Protein AF-A0AA47MQ82-F1 (afdb_monomer_lite)

Foldseek 3Di:
DDDDDPPDDDDPVVVVVVVVVVVVVVCVVCVDPPDDDPPPPQDPVNVVVCVVLVQFPPLDDPDQPPPDDPVNLVVLLVVQVVCVVVVPPDPVNLVSLLNNLNVLSVCVVVVHDPVVSCSNVCCPPPSSVQSNVCNGRVDRPVVVVD

Secondary structure (DSSP, 8-state):
-PPPPTTSPPPHHHHHHHHHHHHHHHHHHS-------------HHHHHHHHHTTT-TTSS--S--TT--HHHHHHHHHHHHHHHHTT---HHHHHHHHHTHHHHHHHHHTT--HHHHTTSTTTTSHHHHHHHHHHHHS--TTGGG-

Sequence (146 aa):
MQSLERGKRPGPKLRRQMVQIVVTEMMEKCPHADDSDHTDEIPLEERAATQDTYGCIKWNVKFLPREETQESQQQKKEKLKEMFQHSDANPEVKCLMKSTFYTQRQHVNQGKSIKSLQEWPFLFGELGMSVHFKELTGIDLKETFT

Structure (mmCIF, N/CA/C/O backbone):
data_AF-A0AA47MQ82-F1
#
_entry.id   AF-A0AA47MQ82-F1
#
loop_
_atom_site.group_PDB
_atom_site.id
_atom_site.type_symbol
_atom_site.label_atom_id
_atom_site.label_alt_id
_atom_site.label_comp_id
_atom_site.label_asym_id
_atom_site.label_entity_id
_atom_site.label_seq_id
_atom_site.pdbx_PDB_ins_code
_atom_site.Cartn_x
_atom_site.Cartn_y
_atom_site.Cartn_z
_atom_site.occupancy
_atom_site.B_iso_or_equiv
_atom_site.auth_seq_id
_atom_site.auth_comp_id
_atom_site.auth_asym_id
_atom_site.auth_atom_id
_atom_site.pdbx_PDB_model_num
ATOM 1 N N . MET A 1 1 ? 36.609 -28.673 -29.337 1.00 53.12 1 MET A N 1
ATOM 2 C CA . MET A 1 1 ? 35.440 -28.442 -28.461 1.00 53.12 1 MET A CA 1
ATOM 3 C C . MET A 1 1 ? 35.940 -28.252 -27.036 1.00 53.12 1 MET A C 1
ATOM 5 O O . MET A 1 1 ? 36.786 -29.033 -26.624 1.00 53.12 1 MET A O 1
ATOM 9 N N . GLN A 1 2 ? 35.511 -27.213 -26.313 1.00 61.09 2 GLN A N 1
ATOM 10 C CA . GLN A 1 2 ? 35.846 -27.082 -24.887 1.00 61.09 2 GLN A CA 1
ATOM 11 C C . GLN A 1 2 ? 34.955 -28.033 -24.083 1.00 61.09 2 GLN A C 1
ATOM 13 O O . GLN A 1 2 ? 33.733 -27.918 -24.131 1.00 61.09 2 GLN A O 1
ATOM 18 N N . SER A 1 3 ? 35.560 -28.990 -23.383 1.00 69.31 3 SER A N 1
ATOM 19 C CA . SER A 1 3 ? 34.839 -29.959 -22.556 1.00 69.31 3 SER A CA 1
ATOM 20 C C . SER A 1 3 ? 34.260 -29.275 -21.315 1.00 69.31 3 SER A C 1
ATOM 22 O O . SER A 1 3 ? 34.983 -28.603 -20.579 1.00 69.31 3 SER A O 1
ATOM 24 N N . LEU A 1 4 ? 32.958 -29.438 -21.076 1.00 75.69 4 LEU A N 1
ATOM 25 C CA . LEU A 1 4 ? 32.306 -28.980 -19.849 1.00 75.69 4 LEU A CA 1
ATOM 26 C C . LEU A 1 4 ? 32.483 -30.046 -18.764 1.00 75.69 4 LEU A C 1
ATOM 28 O O . LEU A 1 4 ? 32.077 -31.192 -18.945 1.00 75.69 4 LEU A O 1
ATOM 32 N N . GLU A 1 5 ? 33.074 -29.677 -17.629 1.00 79.69 5 GLU A N 1
ATOM 33 C CA . GLU A 1 5 ? 33.165 -30.582 -16.483 1.00 79.69 5 GLU A CA 1
ATOM 34 C C . GLU A 1 5 ? 31.826 -30.642 -15.737 1.00 79.69 5 GLU A C 1
ATOM 36 O O . GLU A 1 5 ? 31.290 -29.623 -15.289 1.00 79.69 5 GLU A O 1
ATOM 41 N N . ARG A 1 6 ? 31.283 -31.854 -15.571 1.00 78.12 6 ARG A N 1
ATOM 42 C CA . ARG A 1 6 ? 30.035 -32.083 -14.833 1.00 78.12 6 ARG A CA 1
ATOM 43 C C . ARG A 1 6 ? 30.191 -31.599 -13.388 1.00 78.12 6 ARG A C 1
ATOM 45 O O . ARG A 1 6 ? 31.103 -32.011 -12.681 1.00 78.12 6 ARG A O 1
ATOM 52 N N . GLY A 1 7 ? 29.282 -30.731 -12.951 1.00 80.69 7 GLY A N 1
ATOM 53 C CA . GLY A 1 7 ? 29.258 -30.205 -11.583 1.00 80.69 7 GLY A CA 1
ATOM 54 C C . GLY A 1 7 ? 30.152 -28.987 -11.328 1.00 80.69 7 GLY A C 1
ATOM 55 O O . GLY A 1 7 ? 30.079 -28.423 -10.239 1.00 80.69 7 GLY A O 1
ATOM 56 N N . LYS A 1 8 ? 30.943 -28.518 -1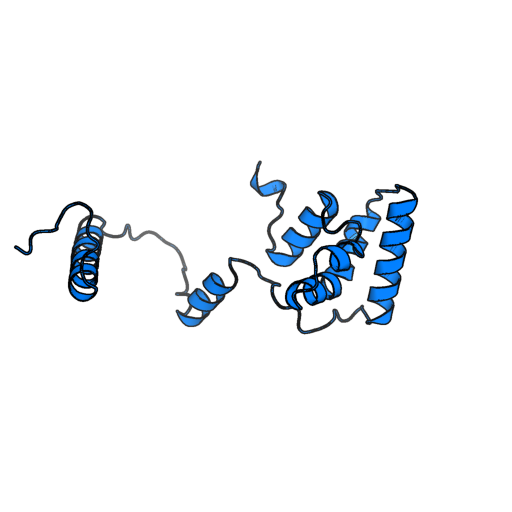2.306 1.00 84.50 8 LYS A N 1
ATOM 57 C CA . LYS A 1 8 ? 31.668 -27.243 -12.189 1.00 84.50 8 LYS A CA 1
ATOM 58 C C . LYS A 1 8 ? 31.029 -26.159 -13.042 1.00 84.50 8 LYS A C 1
ATOM 60 O O . LYS A 1 8 ? 30.675 -26.365 -14.199 1.00 84.50 8 LYS A O 1
ATOM 65 N N . ARG A 1 9 ? 30.911 -24.960 -12.468 1.00 85.56 9 ARG A N 1
ATOM 66 C CA . ARG A 1 9 ? 30.387 -23.786 -13.171 1.00 85.56 9 ARG A CA 1
ATOM 67 C C . ARG A 1 9 ? 31.418 -23.290 -14.197 1.00 85.56 9 ARG A C 1
ATOM 69 O O . ARG A 1 9 ? 32.524 -22.935 -13.790 1.00 85.56 9 ARG A O 1
ATOM 76 N N . PRO A 1 10 ? 31.068 -23.168 -15.491 1.00 88.31 10 PRO A N 1
ATOM 77 C CA . PRO A 1 10 ? 31.990 -22.651 -16.496 1.00 88.31 10 PRO A CA 1
ATOM 78 C C . PRO A 1 10 ? 32.415 -21.202 -16.223 1.00 88.31 10 PRO A C 1
ATOM 80 O O . PRO A 1 10 ? 31.675 -20.403 -15.624 1.00 88.31 10 PRO A O 1
ATOM 83 N N . GLY A 1 11 ? 33.610 -20.850 -16.702 1.00 89.25 11 GLY A N 1
ATOM 84 C CA . GLY A 1 11 ? 34.164 -19.503 -16.583 1.00 89.25 11 GLY A CA 1
ATOM 85 C C . GLY A 1 11 ? 33.328 -18.445 -17.327 1.00 89.25 11 GLY A C 1
ATOM 86 O O . GLY A 1 11 ? 32.632 -18.775 -18.289 1.00 89.25 11 GLY A O 1
ATOM 87 N N . PRO A 1 12 ? 33.390 -17.155 -16.935 1.00 88.38 12 PRO A N 1
ATOM 88 C CA . PRO A 1 12 ? 32.507 -16.110 -17.467 1.00 88.38 12 PRO A CA 1
ATOM 89 C C . PRO A 1 12 ? 32.505 -15.966 -18.995 1.00 88.38 12 PRO A C 1
ATOM 91 O O . PRO A 1 12 ? 31.450 -15.734 -19.578 1.00 88.38 12 PRO A O 1
ATOM 94 N N . LYS A 1 13 ? 33.667 -16.117 -19.648 1.00 89.44 13 LYS A N 1
ATOM 95 C CA . LYS A 1 13 ? 33.785 -16.039 -21.114 1.00 89.44 13 LYS A CA 1
ATOM 96 C C . LYS A 1 13 ? 33.052 -17.191 -21.807 1.00 89.44 13 LYS A C 1
ATOM 98 O O . LYS A 1 13 ? 32.258 -16.938 -22.705 1.00 89.44 13 LYS A O 1
ATOM 103 N N . LEU A 1 14 ? 33.262 -18.421 -21.337 1.00 88.00 14 LEU A N 1
ATOM 104 C CA . LEU A 1 14 ? 32.624 -19.613 -21.895 1.00 88.00 14 LEU A CA 1
ATOM 105 C C . LEU A 1 14 ? 31.107 -19.583 -21.686 1.00 88.00 14 LEU A C 1
ATOM 107 O O . LEU A 1 14 ? 30.358 -19.888 -22.603 1.00 88.00 14 LEU A O 1
ATOM 111 N N . ARG A 1 15 ? 30.637 -19.110 -20.524 1.00 89.62 15 ARG A N 1
ATOM 112 C CA . ARG A 1 15 ? 29.195 -18.922 -20.290 1.00 89.62 15 ARG A CA 1
ATOM 113 C C . ARG A 1 15 ? 28.560 -17.966 -21.295 1.00 89.62 15 ARG A C 1
ATOM 115 O O . ARG A 1 15 ? 27.497 -18.272 -21.814 1.00 89.62 15 ARG A O 1
ATOM 122 N N . ARG A 1 16 ? 29.202 -16.826 -21.575 1.00 92.31 16 ARG A N 1
ATOM 123 C CA . ARG A 1 16 ? 28.691 -15.865 -22.565 1.00 92.31 16 ARG A CA 1
ATOM 124 C C . ARG A 1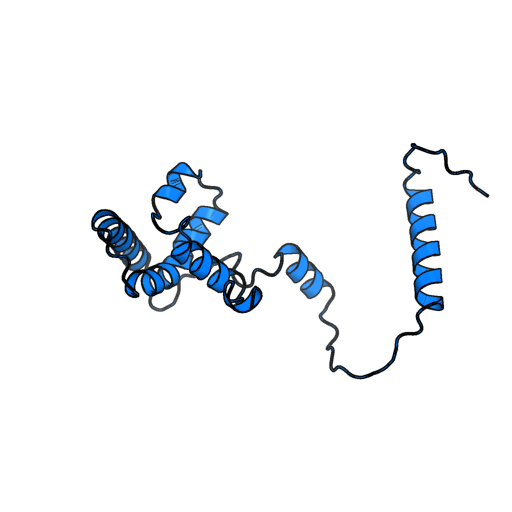 16 ? 28.588 -16.489 -23.955 1.00 92.31 16 ARG A C 1
ATOM 126 O O . ARG A 1 16 ? 27.564 -16.324 -24.602 1.00 92.31 16 ARG A O 1
ATOM 133 N N . GLN A 1 17 ? 29.600 -17.252 -24.363 1.00 89.88 17 GLN A N 1
ATOM 134 C CA . GLN A 1 17 ? 29.579 -17.964 -25.643 1.00 89.88 17 GLN A CA 1
ATOM 135 C C . GLN A 1 17 ? 28.471 -19.021 -25.698 1.00 89.88 17 GLN A C 1
ATOM 137 O O . GLN A 1 17 ? 27.740 -19.077 -26.678 1.00 89.88 17 GLN A O 1
ATOM 142 N N . MET A 1 18 ? 28.293 -19.812 -24.635 1.00 91.12 18 MET A N 1
ATOM 143 C CA . MET A 1 18 ? 27.211 -20.802 -24.563 1.00 91.12 18 MET A CA 1
ATOM 144 C C . MET A 1 18 ? 25.831 -20.150 -24.698 1.00 91.12 18 MET A C 1
ATOM 146 O O . MET A 1 18 ? 25.000 -20.646 -25.448 1.00 91.12 18 MET A O 1
ATOM 150 N N . VAL A 1 19 ? 25.598 -19.023 -24.016 1.00 90.94 19 VAL A N 1
ATOM 151 C CA . VAL A 1 19 ? 24.333 -18.278 -24.124 1.00 90.94 19 VAL A CA 1
ATOM 152 C C . VAL A 1 19 ? 24.119 -17.759 -25.543 1.00 90.94 19 VAL A C 1
ATOM 154 O O . VAL A 1 19 ? 23.033 -17.932 -26.080 1.00 90.94 19 VAL A O 1
ATOM 157 N N . GLN A 1 20 ? 25.141 -17.170 -26.170 1.00 89.56 20 GLN A N 1
ATOM 158 C CA . GLN A 1 20 ? 25.038 -16.679 -27.549 1.00 89.56 20 GLN A CA 1
ATOM 159 C C . GLN A 1 20 ? 24.655 -17.790 -28.530 1.00 89.56 20 GLN A C 1
ATOM 161 O O . GLN A 1 20 ? 23.782 -17.577 -29.365 1.00 89.56 20 GLN A O 1
ATOM 166 N N . ILE A 1 21 ? 25.266 -18.971 -28.403 1.00 91.06 21 ILE A N 1
ATOM 167 C CA . ILE A 1 21 ? 24.964 -20.124 -29.263 1.00 91.06 21 ILE A CA 1
ATOM 168 C C . ILE A 1 21 ? 23.501 -20.544 -29.092 1.00 91.06 21 ILE A C 1
ATOM 170 O O . ILE A 1 21 ? 22.781 -20.643 -30.079 1.00 91.06 21 ILE A O 1
ATOM 174 N N . VAL A 1 22 ? 23.048 -20.716 -27.845 1.00 88.06 22 VAL A N 1
ATOM 175 C CA . VAL A 1 22 ? 21.668 -21.130 -27.551 1.00 88.06 22 VAL A CA 1
ATOM 176 C C . VAL A 1 22 ? 20.659 -20.105 -28.070 1.00 88.06 22 VAL A C 1
ATOM 178 O O . VAL A 1 22 ? 19.697 -20.484 -28.724 1.00 88.06 22 VAL A O 1
ATOM 181 N N . VAL A 1 23 ? 20.883 -18.810 -27.825 1.00 86.62 23 VAL A N 1
ATOM 182 C CA . VAL A 1 23 ? 19.982 -17.742 -28.289 1.00 86.62 23 VAL A CA 1
ATOM 183 C C . VAL A 1 23 ? 19.911 -17.698 -29.815 1.00 86.62 23 VAL A C 1
ATOM 185 O O . VAL A 1 23 ? 18.817 -17.608 -30.360 1.00 86.62 23 VAL A O 1
ATOM 188 N N . THR A 1 24 ? 21.052 -17.809 -30.500 1.00 89.62 24 THR A N 1
ATOM 189 C CA . THR A 1 24 ? 21.098 -17.811 -31.973 1.00 89.62 24 THR A CA 1
ATOM 190 C C . THR A 1 24 ? 20.311 -18.996 -32.537 1.00 89.62 24 THR A C 1
ATOM 192 O O . THR A 1 24 ? 19.469 -18.817 -33.409 1.00 89.62 24 THR A O 1
ATOM 195 N N . GLU A 1 25 ? 20.499 -20.192 -31.975 1.00 88.31 25 GLU A N 1
ATOM 196 C CA . GLU A 1 25 ? 19.770 -21.395 -32.392 1.00 88.31 25 GLU A CA 1
ATOM 197 C C . GLU A 1 25 ? 18.262 -21.300 -32.095 1.00 88.31 25 GLU A C 1
ATOM 199 O O . GLU A 1 25 ? 17.436 -21.770 -32.876 1.00 88.31 25 GLU A O 1
ATOM 204 N N . MET A 1 26 ? 17.879 -20.668 -30.981 1.00 81.44 26 MET A N 1
ATOM 205 C CA . MET A 1 26 ? 16.474 -20.402 -30.653 1.00 81.44 26 MET A CA 1
ATOM 206 C C . MET A 1 26 ? 15.829 -19.418 -31.635 1.00 81.44 26 MET A C 1
ATOM 208 O O . MET A 1 26 ? 14.678 -19.618 -32.017 1.00 81.44 26 MET A O 1
ATOM 212 N N . MET A 1 27 ? 16.561 -18.383 -32.054 1.00 80.31 27 MET A N 1
ATOM 213 C CA . MET A 1 27 ? 16.091 -17.403 -33.039 1.00 80.31 27 MET A CA 1
ATOM 214 C C . MET A 1 27 ? 15.937 -18.012 -34.438 1.00 80.31 27 MET A C 1
ATOM 216 O O . MET A 1 27 ? 15.008 -17.652 -35.150 1.00 80.31 27 MET A O 1
ATOM 220 N N . GLU A 1 28 ? 16.790 -18.966 -34.820 1.00 80.56 28 GLU A N 1
ATOM 221 C CA . GLU A 1 28 ? 16.651 -19.686 -36.095 1.00 80.56 28 GLU A CA 1
ATOM 222 C C . GLU A 1 28 ? 15.497 -20.700 -36.092 1.00 80.56 28 GLU A C 1
ATOM 224 O O . GLU A 1 28 ? 14.833 -20.887 -37.110 1.00 80.56 28 GLU A O 1
ATOM 229 N N . LYS A 1 29 ? 15.239 -21.369 -34.959 1.00 79.94 29 LYS A N 1
ATOM 230 C CA . LYS A 1 29 ? 14.182 -22.394 -34.857 1.00 79.94 29 LYS A CA 1
ATOM 231 C C . LYS A 1 29 ? 12.775 -21.823 -34.723 1.00 79.94 29 LYS A C 1
ATOM 233 O O . LYS A 1 29 ? 11.817 -22.514 -35.065 1.00 79.94 29 LYS A O 1
ATOM 238 N N . CYS A 1 30 ? 12.650 -20.595 -34.234 1.00 59.38 30 CYS A N 1
ATOM 239 C CA . CYS A 1 30 ? 11.378 -19.902 -34.100 1.00 59.38 30 CYS A CA 1
ATOM 240 C C . CYS A 1 30 ? 11.393 -18.641 -34.975 1.00 59.38 30 CYS A C 1
ATOM 242 O O . CYS A 1 30 ? 11.612 -17.550 -34.436 1.00 59.38 30 CYS A O 1
ATOM 244 N N . PRO A 1 31 ? 11.150 -18.753 -36.299 1.00 56.56 31 PRO A N 1
ATOM 245 C CA . PRO A 1 31 ? 10.825 -17.574 -37.087 1.00 56.56 31 PRO A CA 1
ATOM 246 C C . PRO A 1 31 ? 9.597 -16.951 -36.427 1.00 56.56 31 PRO A C 1
ATOM 248 O O . PRO A 1 31 ? 8.585 -17.629 -36.241 1.00 56.56 31 PRO A O 1
ATOM 251 N N . HIS A 1 32 ? 9.733 -15.715 -35.949 1.00 55.91 32 HIS A N 1
ATOM 252 C CA . HIS A 1 32 ? 8.628 -14.999 -35.327 1.00 55.91 32 HIS A CA 1
ATOM 253 C C . HIS A 1 32 ? 7.415 -15.098 -36.250 1.00 55.91 32 HIS A C 1
ATOM 255 O O . HIS A 1 32 ? 7.506 -14.762 -37.430 1.00 55.91 32 HIS A O 1
ATOM 261 N N . ALA A 1 33 ? 6.309 -15.616 -35.715 1.00 45.34 33 ALA A N 1
ATOM 262 C CA . ALA A 1 33 ? 5.015 -15.392 -36.321 1.00 45.34 33 ALA A CA 1
ATOM 263 C C . ALA A 1 33 ? 4.817 -13.876 -36.309 1.00 45.34 33 ALA A C 1
ATOM 265 O O . ALA A 1 33 ? 4.665 -13.268 -35.250 1.00 45.34 33 ALA A O 1
ATOM 266 N N . ASP A 1 34 ? 4.956 -13.282 -37.484 1.00 57.81 34 ASP A N 1
ATOM 267 C CA . ASP A 1 34 ? 4.516 -11.932 -37.761 1.00 57.81 34 ASP A CA 1
ATOM 268 C C . ASP A 1 34 ? 2.987 -11.995 -37.783 1.00 57.81 34 ASP A C 1
ATOM 270 O O . ASP A 1 34 ? 2.404 -12.471 -38.752 1.00 57.81 34 ASP A O 1
ATOM 274 N N . ASP A 1 35 ? 2.353 -11.647 -36.665 1.00 44.69 35 ASP A N 1
ATOM 275 C CA . ASP A 1 35 ? 0.929 -11.331 -36.624 1.00 44.69 35 ASP A CA 1
ATOM 276 C C . ASP A 1 35 ? 0.655 -10.348 -35.478 1.00 44.69 35 ASP A C 1
ATOM 278 O O . ASP A 1 35 ? 0.713 -10.683 -34.297 1.00 44.69 35 ASP A O 1
ATOM 282 N N . SER A 1 36 ? 0.387 -9.111 -35.897 1.00 55.28 36 SER A N 1
ATOM 283 C CA . SER A 1 36 ? -0.330 -8.034 -35.211 1.00 55.28 36 SER A CA 1
ATOM 284 C C . SER A 1 36 ? -0.136 -7.887 -33.695 1.00 55.28 36 SER A C 1
ATOM 286 O O . SER A 1 36 ? -0.838 -8.511 -32.902 1.00 55.28 36 SER A O 1
ATOM 288 N N . ASP A 1 37 ? 0.636 -6.882 -33.297 1.00 42.44 37 ASP A N 1
ATOM 289 C CA . ASP A 1 37 ? 0.103 -5.904 -32.353 1.00 42.44 37 ASP A CA 1
ATOM 290 C C . ASP A 1 37 ? 0.820 -4.568 -32.545 1.00 42.44 37 ASP A C 1
ATOM 292 O O . ASP A 1 37 ? 2.000 -4.518 -32.896 1.00 42.44 37 ASP A O 1
ATOM 296 N N . HIS A 1 38 ? 0.109 -3.478 -32.294 1.00 47.62 38 HIS A N 1
ATOM 297 C CA . HIS A 1 38 ? 0.703 -2.170 -32.055 1.00 47.62 38 HIS A CA 1
ATOM 298 C C . HIS A 1 38 ? 1.494 -2.213 -30.738 1.00 47.62 38 HIS A C 1
ATOM 300 O O . HIS A 1 38 ? 1.150 -1.558 -29.760 1.00 47.62 38 HIS A O 1
ATOM 306 N N . THR A 1 39 ? 2.567 -2.994 -30.673 1.00 50.09 39 THR A N 1
ATOM 307 C CA . THR A 1 39 ? 3.554 -2.844 -29.613 1.00 50.09 39 THR A CA 1
ATOM 308 C C . THR A 1 39 ? 4.463 -1.705 -30.015 1.00 50.09 39 THR A C 1
ATOM 310 O O . THR A 1 39 ? 5.494 -1.917 -30.654 1.00 50.09 39 THR A O 1
ATOM 313 N N . ASP A 1 40 ? 4.064 -0.488 -29.641 1.00 58.00 40 ASP A N 1
ATOM 314 C CA . ASP A 1 40 ? 5.016 0.601 -29.464 1.00 58.00 40 ASP A CA 1
ATOM 315 C C . ASP A 1 40 ? 6.180 0.027 -28.649 1.00 58.00 40 ASP A C 1
ATOM 317 O O . ASP A 1 40 ? 5.990 -0.464 -27.531 1.00 58.00 40 ASP A O 1
ATOM 321 N N . GLU A 1 41 ? 7.371 -0.030 -29.248 1.00 52.88 41 GLU A N 1
ATOM 322 C CA . GLU A 1 41 ? 8.554 -0.543 -28.577 1.00 52.88 41 GLU A CA 1
ATOM 323 C C . GLU A 1 41 ? 8.799 0.309 -27.333 1.00 52.88 41 GLU A C 1
ATOM 325 O O . GLU A 1 41 ? 9.381 1.389 -27.408 1.00 52.88 41 GLU A O 1
ATOM 330 N N . ILE A 1 42 ? 8.350 -0.188 -26.177 1.00 56.69 42 ILE A N 1
ATOM 331 C CA . ILE A 1 42 ? 8.587 0.470 -24.895 1.00 56.69 42 ILE A CA 1
ATOM 332 C C . ILE A 1 42 ? 10.105 0.665 -24.782 1.00 56.69 42 ILE A C 1
ATOM 334 O O . ILE A 1 42 ? 10.828 -0.343 -24.857 1.00 56.69 42 ILE A O 1
ATOM 338 N N . PRO A 1 43 ? 10.603 1.907 -24.638 1.00 70.69 43 PRO A N 1
ATOM 339 C CA . PRO A 1 43 ? 12.027 2.194 -24.557 1.00 70.69 43 PRO A CA 1
ATOM 340 C C . PRO A 1 43 ? 12.724 1.315 -23.515 1.00 70.69 43 PRO A C 1
ATOM 342 O O . PRO A 1 43 ? 12.164 1.010 -22.461 1.00 70.69 43 PRO A O 1
ATOM 345 N N . LEU A 1 44 ? 13.968 0.908 -23.786 1.00 60.84 44 LEU A N 1
ATOM 346 C CA . LEU A 1 44 ? 14.729 -0.006 -22.919 1.00 60.84 44 LEU A CA 1
ATOM 347 C C . LEU A 1 44 ? 14.822 0.496 -21.462 1.00 60.84 44 LEU A C 1
ATOM 349 O O . LEU A 1 44 ? 14.777 -0.302 -20.529 1.00 60.84 44 LEU A O 1
ATOM 353 N N . GLU A 1 45 ? 14.886 1.816 -21.281 1.00 61.00 45 GLU A N 1
ATOM 354 C CA . GLU A 1 45 ? 14.875 2.510 -19.986 1.00 61.00 45 GLU A CA 1
ATOM 355 C C . GLU A 1 45 ? 13.559 2.294 -19.215 1.00 61.00 45 GLU A C 1
ATOM 357 O O . GLU A 1 45 ? 13.556 2.042 -18.011 1.00 61.00 45 GLU A O 1
ATOM 362 N N . GLU A 1 46 ? 12.426 2.341 -19.918 1.00 59.81 46 GLU A N 1
ATOM 363 C CA . GLU A 1 46 ? 11.094 2.140 -19.349 1.00 59.81 46 GLU A CA 1
ATOM 364 C C . GLU A 1 46 ? 10.842 0.653 -19.060 1.00 59.81 46 GLU A C 1
ATOM 366 O O . GLU A 1 46 ? 10.260 0.314 -18.028 1.00 59.81 46 GLU A O 1
ATOM 371 N N . ARG A 1 47 ? 11.395 -0.261 -19.874 1.00 56.53 47 ARG A N 1
ATOM 372 C CA . ARG A 1 47 ? 11.420 -1.703 -19.558 1.00 56.53 47 ARG A CA 1
ATOM 373 C C . ARG A 1 47 ? 12.258 -2.004 -18.314 1.00 56.53 47 ARG A C 1
ATOM 375 O O . ARG A 1 47 ? 11.811 -2.784 -17.477 1.00 56.53 47 ARG A O 1
ATOM 382 N N . ALA A 1 48 ? 13.428 -1.379 -18.168 1.00 57.34 48 ALA A N 1
ATOM 383 C CA . ALA A 1 48 ? 14.274 -1.528 -16.983 1.00 57.34 48 ALA A CA 1
ATOM 384 C C . ALA A 1 48 ? 13.572 -0.996 -15.720 1.00 57.34 48 ALA A C 1
ATOM 386 O O . ALA A 1 48 ? 13.486 -1.703 -14.720 1.00 57.34 48 ALA A O 1
ATOM 387 N N . ALA A 1 49 ? 12.948 0.184 -15.793 1.00 60.03 49 ALA A N 1
ATOM 388 C CA . ALA A 1 49 ? 12.153 0.734 -14.693 1.00 60.03 49 ALA A CA 1
ATOM 389 C C . ALA A 1 49 ? 10.931 -0.142 -14.335 1.00 60.03 49 ALA A C 1
ATOM 391 O O . ALA A 1 49 ? 10.581 -0.296 -13.161 1.00 60.03 49 ALA A O 1
ATOM 392 N N . THR A 1 50 ? 10.288 -0.757 -15.331 1.00 59.38 50 THR A N 1
ATOM 393 C CA . THR A 1 50 ? 9.169 -1.693 -15.119 1.00 59.38 50 THR A CA 1
ATOM 394 C C . THR A 1 50 ? 9.633 -2.988 -14.440 1.00 59.38 50 THR A C 1
ATOM 396 O O . THR A 1 50 ? 8.945 -3.510 -13.561 1.00 59.38 50 THR A O 1
ATOM 399 N N . GLN A 1 51 ? 10.826 -3.486 -14.788 1.00 60.06 51 GLN A N 1
ATOM 400 C CA . GLN A 1 51 ? 11.447 -4.640 -14.12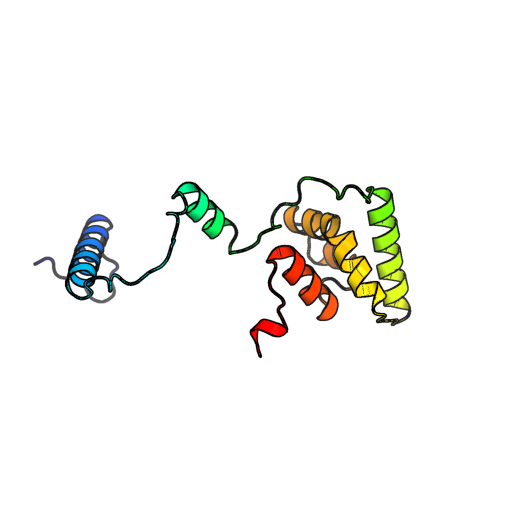7 1.00 60.06 51 GLN A CA 1
ATOM 401 C C . GLN A 1 51 ? 11.846 -4.323 -12.679 1.00 60.06 51 GLN A C 1
ATOM 403 O O . GLN A 1 51 ? 11.548 -5.110 -11.782 1.00 60.06 51 GLN A O 1
ATOM 408 N N . ASP A 1 52 ? 12.433 -3.150 -12.433 1.00 68.12 52 ASP A N 1
ATOM 409 C CA . ASP A 1 52 ? 12.908 -2.736 -11.106 1.00 68.12 52 ASP A CA 1
ATOM 410 C C . ASP A 1 52 ? 11.772 -2.489 -10.103 1.00 68.12 52 ASP A C 1
ATOM 412 O O . ASP A 1 52 ? 11.969 -2.537 -8.886 1.00 68.12 52 ASP A O 1
ATOM 416 N N . THR A 1 53 ? 10.559 -2.252 -10.601 1.00 80.88 53 THR A N 1
ATOM 417 C CA . THR A 1 53 ? 9.368 -2.026 -9.775 1.00 80.88 53 THR A CA 1
ATOM 418 C C . THR A 1 53 ? 8.510 -3.273 -9.594 1.00 80.88 53 THR A C 1
ATOM 420 O O . THR A 1 53 ? 7.521 -3.213 -8.864 1.00 80.88 53 THR A O 1
ATOM 423 N N . TYR A 1 54 ? 8.878 -4.407 -10.204 1.00 82.12 54 TYR A N 1
ATOM 424 C CA . TYR A 1 54 ? 8.134 -5.671 -10.128 1.00 82.12 54 TYR A CA 1
ATOM 425 C C . TYR A 1 54 ? 6.621 -5.497 -10.390 1.00 82.12 54 TYR A C 1
ATOM 427 O O . TYR A 1 54 ? 5.792 -6.098 -9.708 1.00 82.12 54 TYR A O 1
ATOM 435 N N . GLY A 1 55 ? 6.246 -4.620 -11.332 1.00 83.56 55 GLY A N 1
ATOM 436 C CA . GLY A 1 55 ? 4.842 -4.323 -11.659 1.00 83.56 55 GLY A CA 1
ATOM 437 C C . GLY A 1 55 ? 4.111 -3.396 -10.673 1.00 83.56 55 GLY A C 1
ATOM 438 O O . GLY A 1 55 ? 2.895 -3.233 -10.761 1.00 83.56 55 GLY A O 1
ATOM 439 N N . CYS A 1 56 ? 4.815 -2.772 -9.726 1.00 89.19 56 CYS A N 1
ATOM 440 C CA . CYS A 1 56 ? 4.225 -1.822 -8.784 1.00 89.19 56 CYS A CA 1
ATOM 441 C C . CYS A 1 56 ? 4.130 -0.410 -9.389 1.00 89.19 56 CYS A C 1
ATOM 443 O O . CYS A 1 56 ? 5.112 0.334 -9.418 1.00 89.19 56 CYS A O 1
ATOM 445 N N . ILE A 1 57 ? 2.923 0.009 -9.770 1.00 89.38 57 ILE A N 1
ATOM 446 C CA . ILE A 1 57 ? 2.633 1.346 -10.311 1.00 89.38 57 ILE A CA 1
ATOM 447 C C . ILE A 1 57 ? 2.787 2.480 -9.282 1.00 89.38 57 ILE A C 1
ATOM 449 O O . ILE A 1 57 ? 3.143 3.600 -9.642 1.00 89.38 57 ILE A O 1
ATOM 453 N N . LYS A 1 58 ? 2.550 2.215 -7.987 1.00 88.62 58 LYS A N 1
ATOM 454 C CA . LYS A 1 58 ? 2.623 3.220 -6.901 1.00 88.62 58 LYS A CA 1
ATOM 455 C C . LYS A 1 58 ? 3.652 2.855 -5.826 1.00 88.62 58 LYS A C 1
ATOM 457 O O . LYS A 1 58 ? 3.415 3.031 -4.630 1.00 88.62 58 LYS A O 1
ATOM 462 N N . TRP A 1 59 ? 4.811 2.334 -6.231 1.00 87.56 59 TRP A N 1
ATOM 463 C CA . TRP A 1 59 ? 5.842 1.862 -5.296 1.00 87.56 59 TRP A CA 1
ATOM 464 C C . TRP A 1 59 ? 6.467 2.981 -4.440 1.00 87.56 59 TRP A C 1
ATOM 466 O O . TRP A 1 59 ? 6.774 2.748 -3.264 1.00 87.56 59 TRP A O 1
ATOM 476 N N . ASN A 1 60 ? 6.623 4.193 -4.995 1.00 86.88 60 ASN A N 1
ATOM 477 C CA . ASN A 1 60 ? 7.178 5.366 -4.313 1.00 86.88 60 ASN A CA 1
ATOM 478 C C . ASN A 1 60 ? 6.247 6.580 -4.409 1.00 86.88 60 ASN A C 1
ATOM 480 O O . ASN A 1 60 ? 6.295 7.368 -5.354 1.00 86.88 60 ASN A O 1
ATOM 484 N N . VAL A 1 61 ? 5.409 6.738 -3.390 1.00 87.50 61 VAL A N 1
ATOM 485 C CA . VAL A 1 61 ? 4.482 7.863 -3.259 1.00 87.50 61 VAL A CA 1
ATOM 486 C C . VAL A 1 61 ? 5.213 9.106 -2.744 1.00 87.50 61 VAL A C 1
ATOM 488 O O . VAL A 1 61 ? 5.411 9.273 -1.545 1.00 87.50 61 VAL A O 1
ATOM 491 N N . LYS A 1 62 ? 5.651 9.977 -3.659 1.00 85.56 62 LYS A N 1
ATOM 492 C CA . LYS A 1 62 ? 6.394 11.209 -3.319 1.00 85.56 62 LYS A CA 1
ATOM 493 C C . LYS A 1 62 ? 5.503 12.345 -2.818 1.00 85.56 62 LYS A C 1
ATOM 495 O O . LYS A 1 62 ? 5.956 13.176 -2.039 1.00 85.56 62 LYS A O 1
ATOM 500 N N . PHE A 1 63 ? 4.257 12.385 -3.282 1.00 86.31 63 PHE A N 1
ATOM 501 C CA . PHE A 1 63 ? 3.329 13.477 -3.018 1.00 86.31 63 PHE A CA 1
ATOM 502 C C . PHE A 1 63 ? 2.092 12.963 -2.298 1.00 86.31 63 PHE A C 1
ATOM 504 O O . PHE A 1 63 ? 1.581 11.882 -2.601 1.00 86.31 63 PHE A O 1
ATOM 511 N N . LEU A 1 64 ? 1.624 13.762 -1.349 1.00 87.56 64 LEU A N 1
ATOM 512 C CA . LEU A 1 64 ? 0.357 13.539 -0.680 1.00 87.56 64 LEU A CA 1
ATOM 513 C C . LEU A 1 64 ? -0.799 13.768 -1.679 1.00 87.56 64 LEU A C 1
ATOM 515 O O . LEU A 1 64 ? -0.692 14.688 -2.496 1.00 87.56 64 LEU A O 1
ATOM 519 N N . PRO A 1 65 ? -1.895 12.984 -1.638 1.00 87.38 65 PRO A N 1
ATOM 520 C CA . PRO A 1 65 ? -3.085 13.284 -2.432 1.00 87.38 65 PRO A CA 1
ATOM 521 C C . PRO A 1 65 ? -3.624 14.688 -2.137 1.00 87.38 65 PRO A C 1
ATOM 523 O O . PRO A 1 65 ? -3.507 15.176 -1.014 1.00 87.38 65 PRO A O 1
ATOM 526 N N . ARG A 1 66 ? -4.212 15.337 -3.148 1.00 80.56 66 ARG A N 1
ATOM 527 C CA . ARG A 1 66 ? -4.612 16.753 -3.092 1.00 80.56 66 ARG A CA 1
ATOM 528 C C . ARG A 1 66 ? -5.666 17.030 -2.018 1.00 80.56 66 ARG A C 1
ATOM 530 O O . ARG A 1 66 ? -5.712 18.126 -1.473 1.00 80.56 66 ARG A O 1
ATOM 537 N N . GLU A 1 67 ? -6.502 16.041 -1.736 1.00 84.69 67 GLU A N 1
ATOM 538 C CA . GLU A 1 67 ? -7.600 16.099 -0.774 1.00 84.69 67 GLU A CA 1
ATOM 539 C C . GLU A 1 67 ? -7.160 15.754 0.658 1.00 84.69 67 GLU A C 1
ATOM 541 O O . GLU A 1 67 ? -7.962 15.826 1.587 1.00 84.69 67 GLU A O 1
ATOM 546 N N . GLU A 1 68 ? -5.903 15.354 0.851 1.00 87.38 68 GLU A N 1
ATOM 547 C CA . GLU A 1 68 ? -5.377 14.908 2.136 1.00 87.38 68 GLU A CA 1
ATOM 548 C C . GLU A 1 68 ? -4.444 15.958 2.750 1.00 87.38 68 GLU A C 1
ATOM 550 O O . GLU A 1 68 ? -3.870 16.809 2.075 1.00 87.38 68 GLU A O 1
ATOM 555 N N . THR A 1 69 ? -4.235 15.852 4.059 1.00 92.50 69 THR A N 1
ATOM 556 C CA . THR A 1 69 ? -3.125 16.498 4.776 1.00 92.50 69 THR A CA 1
ATOM 557 C C . THR A 1 69 ? -2.450 15.462 5.674 1.00 92.50 69 THR A C 1
ATOM 559 O O . THR A 1 69 ? -3.008 14.390 5.919 1.00 92.50 69 THR A O 1
ATOM 562 N N . GLN A 1 70 ? -1.252 15.756 6.192 1.00 90.94 70 GLN A N 1
ATOM 563 C CA . GLN A 1 70 ? -0.608 14.888 7.194 1.00 90.94 70 GLN A CA 1
ATOM 564 C C . GLN A 1 70 ? -1.503 14.686 8.427 1.00 90.94 70 GLN A C 1
ATOM 566 O O . GLN A 1 70 ? -1.587 13.586 8.968 1.00 90.94 70 GLN A O 1
ATOM 571 N N . GLU A 1 71 ? -2.224 15.731 8.833 1.00 93.75 71 GLU A N 1
ATOM 572 C CA . GLU A 1 71 ? -3.181 15.663 9.933 1.00 93.75 71 GLU A CA 1
ATOM 573 C C . GLU A 1 71 ? -4.378 14.768 9.589 1.00 93.75 71 GLU A C 1
ATOM 575 O O . GLU A 1 71 ? -4.718 13.882 10.369 1.00 93.75 71 GLU A O 1
ATOM 580 N N . SER A 1 72 ? -4.968 14.920 8.396 1.00 94.56 72 SER A N 1
ATOM 581 C CA . SER A 1 72 ? -6.089 14.077 7.954 1.00 94.56 72 SER A CA 1
ATOM 582 C C . SER A 1 72 ? -5.699 12.596 7.879 1.00 94.56 72 SER A C 1
ATOM 584 O O . SER A 1 72 ? -6.444 11.727 8.332 1.00 94.56 72 SER A O 1
ATOM 586 N N . GLN A 1 73 ? -4.491 12.301 7.389 1.00 94.69 73 GLN A N 1
ATOM 587 C CA . GLN A 1 73 ? -3.924 10.950 7.377 1.00 94.69 73 GLN A CA 1
ATOM 588 C C . GLN A 1 73 ? -3.814 10.366 8.789 1.00 94.69 73 GLN A C 1
ATOM 590 O O . GLN A 1 73 ? -4.186 9.212 9.015 1.00 94.69 73 GLN A O 1
ATOM 595 N N . GLN A 1 74 ? -3.329 11.162 9.745 1.00 94.56 74 GLN A N 1
ATOM 596 C CA . GLN A 1 74 ? -3.181 10.741 11.134 1.00 94.56 74 GLN A CA 1
ATOM 597 C C . GLN A 1 74 ? -4.544 10.535 11.814 1.00 94.56 74 GLN A C 1
ATOM 599 O O . GLN A 1 74 ? -4.735 9.522 12.481 1.00 94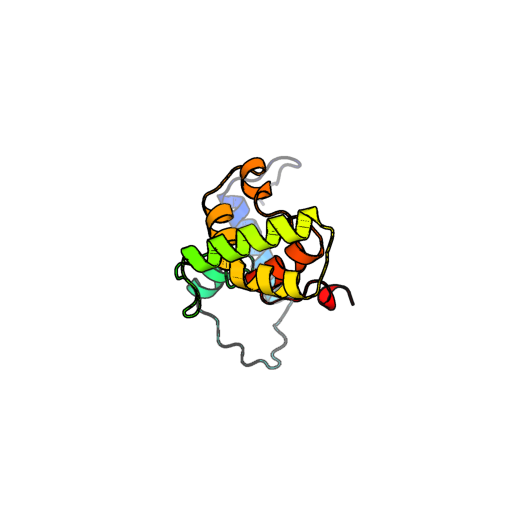.56 74 GLN A O 1
ATOM 604 N N . GLN A 1 75 ? -5.522 11.413 11.580 1.00 95.94 75 GLN A N 1
ATOM 605 C CA . GLN A 1 75 ? -6.896 11.241 12.068 1.00 95.94 75 GLN A CA 1
ATOM 606 C C . GLN A 1 75 ? -7.529 9.948 11.529 1.00 95.94 75 GLN A C 1
ATOM 608 O O . GLN A 1 75 ? -8.111 9.170 12.282 1.00 95.94 75 GLN A O 1
ATOM 613 N N . LYS A 1 76 ? -7.360 9.660 10.232 1.00 95.94 76 LYS A N 1
ATOM 614 C CA . LYS A 1 76 ? -7.859 8.423 9.607 1.00 95.94 76 LYS A CA 1
ATOM 615 C C . LYS A 1 76 ? -7.156 7.174 10.133 1.00 95.94 76 LYS A C 1
ATOM 617 O O . LYS A 1 76 ? -7.794 6.131 10.269 1.00 95.94 76 LYS A O 1
ATOM 622 N N . LYS A 1 77 ? -5.864 7.268 10.463 1.00 95.31 77 LYS A N 1
ATOM 623 C CA . LYS A 1 77 ? -5.122 6.193 11.137 1.00 95.31 77 LYS A CA 1
ATOM 624 C C . LYS A 1 77 ? -5.698 5.894 12.519 1.00 95.31 77 LYS A C 1
ATOM 626 O O . LYS A 1 77 ? -5.903 4.726 12.834 1.00 95.31 77 LYS A O 1
ATOM 631 N N . GLU A 1 78 ? -5.960 6.915 13.332 1.00 95.44 78 GLU A N 1
ATOM 632 C CA . GLU A 1 78 ? -6.560 6.711 14.657 1.00 95.44 78 GLU A CA 1
ATOM 633 C C . GLU A 1 78 ? -7.978 6.137 14.541 1.00 95.44 78 GLU A C 1
ATOM 635 O O . GLU A 1 78 ? -8.279 5.146 15.202 1.00 95.44 78 GLU A O 1
ATOM 640 N N . LYS A 1 79 ? -8.786 6.613 13.583 1.00 94.50 79 LYS A N 1
ATOM 641 C CA . LYS A 1 79 ? -10.098 6.019 13.286 1.00 94.50 79 LYS A CA 1
ATOM 642 C C . LYS A 1 79 ? -10.009 4.528 12.936 1.00 94.50 79 LYS A C 1
ATOM 644 O O . LYS A 1 79 ? -10.801 3.729 13.427 1.00 94.50 79 LYS A O 1
ATOM 649 N N . LEU A 1 80 ? -9.026 4.116 12.127 1.00 94.06 80 LEU A N 1
ATOM 650 C CA . LEU A 1 80 ? -8.792 2.692 11.843 1.00 94.06 80 LEU A CA 1
ATOM 651 C C . LEU A 1 80 ? -8.466 1.895 13.117 1.00 94.06 80 LEU A C 1
ATOM 653 O O . LEU A 1 80 ? -8.900 0.754 13.248 1.00 94.06 80 LEU A O 1
ATOM 657 N N . LYS A 1 81 ? -7.719 2.466 14.067 1.00 94.06 81 LYS A N 1
ATOM 658 C CA . LYS A 1 81 ? -7.429 1.796 15.344 1.00 94.06 81 LYS A CA 1
ATOM 659 C C . LYS A 1 81 ? -8.670 1.651 16.216 1.00 94.06 81 LYS A C 1
ATOM 661 O O . LYS A 1 81 ? -8.866 0.579 16.779 1.00 94.06 81 LYS A O 1
ATOM 666 N N . GLU A 1 82 ? -9.504 2.683 16.296 1.00 92.75 82 GLU A N 1
ATOM 667 C CA . GLU A 1 82 ? -10.779 2.638 17.021 1.00 92.75 82 GLU A CA 1
ATOM 668 C C . GLU A 1 82 ? -11.698 1.555 16.441 1.00 92.75 82 GLU A C 1
ATOM 670 O O . GLU A 1 82 ? -12.146 0.666 17.162 1.00 92.75 82 GLU A O 1
ATOM 675 N N . MET A 1 83 ? -11.891 1.543 15.117 1.00 92.19 83 MET A N 1
ATOM 676 C CA . MET A 1 83 ? -12.718 0.531 14.443 1.00 92.19 83 MET A CA 1
ATOM 677 C C . MET A 1 83 ? -12.209 -0.896 14.675 1.00 92.19 83 MET A C 1
ATOM 679 O O . MET A 1 83 ? -13.001 -1.826 14.829 1.00 92.19 83 MET A O 1
ATOM 683 N N . PHE A 1 84 ? -10.887 -1.083 14.725 1.00 90.75 84 PHE A N 1
ATOM 684 C CA . PHE A 1 84 ? -10.294 -2.385 15.013 1.00 90.75 84 PHE A CA 1
ATOM 685 C C . PHE A 1 84 ? -10.591 -2.863 16.441 1.00 90.75 84 PHE A C 1
ATOM 687 O O . PHE A 1 84 ? -10.870 -4.043 16.639 1.00 90.75 84 PHE A O 1
ATOM 694 N N . GLN A 1 85 ? -10.581 -1.961 17.430 1.00 88.69 85 GLN A N 1
ATOM 695 C CA . GLN A 1 85 ? -10.912 -2.302 18.820 1.00 88.69 85 GLN A CA 1
ATOM 696 C C . GLN A 1 85 ? -12.374 -2.729 18.981 1.00 88.69 85 GLN A C 1
ATOM 698 O O . GLN A 1 85 ? -12.668 -3.620 19.775 1.00 88.69 85 GLN A O 1
ATOM 703 N N . HIS A 1 86 ? -13.280 -2.133 18.206 1.00 82.12 86 HIS A N 1
ATOM 704 C CA . HIS A 1 86 ? -14.712 -2.427 18.266 1.00 82.12 86 HIS A CA 1
ATOM 705 C C . HIS A 1 86 ? -15.153 -3.599 17.363 1.00 82.12 86 HIS A C 1
ATOM 707 O O . HIS A 1 86 ? -16.323 -3.960 17.376 1.00 82.12 86 HIS A O 1
ATOM 713 N N . SER A 1 87 ? -14.228 -4.251 16.636 1.00 71.50 87 SER A N 1
ATOM 714 C CA . SER A 1 87 ? -14.514 -5.337 15.669 1.00 71.50 87 SER A CA 1
ATOM 715 C C . SER A 1 87 ? -15.513 -4.968 14.559 1.00 71.50 87 SER A C 1
ATOM 717 O O . SER A 1 87 ? -16.116 -5.842 13.934 1.00 71.50 87 SER A O 1
ATOM 719 N N . ASP A 1 88 ? -15.631 -3.679 14.242 1.00 66.00 88 ASP A N 1
ATOM 720 C CA . ASP A 1 88 ? -16.517 -3.181 13.192 1.00 66.00 88 ASP A CA 1
ATOM 721 C C . ASP A 1 88 ? -15.817 -3.236 11.827 1.00 66.00 88 ASP A C 1
ATOM 723 O O . ASP A 1 88 ? -15.301 -2.242 11.305 1.00 66.00 88 ASP A O 1
ATOM 727 N N . ALA A 1 89 ? -15.792 -4.421 11.212 1.00 62.28 89 ALA A N 1
ATOM 728 C CA . ALA A 1 89 ? -15.358 -4.589 9.825 1.00 62.28 89 ALA A CA 1
ATOM 729 C C . ALA A 1 89 ? -16.427 -4.045 8.852 1.00 62.28 89 ALA A C 1
ATOM 731 O O . ALA A 1 89 ? -17.160 -4.785 8.201 1.00 62.28 89 ALA A O 1
ATOM 732 N N . ASN A 1 90 ? -16.527 -2.720 8.779 1.00 72.25 90 ASN A N 1
ATOM 733 C CA . ASN A 1 90 ? -17.448 -1.978 7.921 1.00 72.25 90 ASN A CA 1
ATOM 734 C C . ASN A 1 90 ? -16.807 -1.722 6.531 1.00 72.25 90 ASN A C 1
ATOM 736 O O . ASN A 1 90 ? -15.584 -1.552 6.456 1.00 72.25 90 ASN A O 1
ATOM 740 N N . PRO A 1 91 ? -17.571 -1.639 5.417 1.00 81.44 91 PRO A N 1
ATOM 741 C CA . PRO A 1 91 ? -17.074 -1.135 4.126 1.00 81.44 91 PRO A CA 1
ATOM 742 C C . PRO A 1 91 ? -16.274 0.179 4.213 1.00 81.44 91 PRO A C 1
ATOM 744 O O . PRO A 1 91 ? -15.404 0.420 3.374 1.00 81.44 91 PRO A O 1
ATOM 747 N N . GLU A 1 92 ? -16.489 0.992 5.247 1.00 89.06 92 GLU A N 1
ATOM 748 C CA . GLU A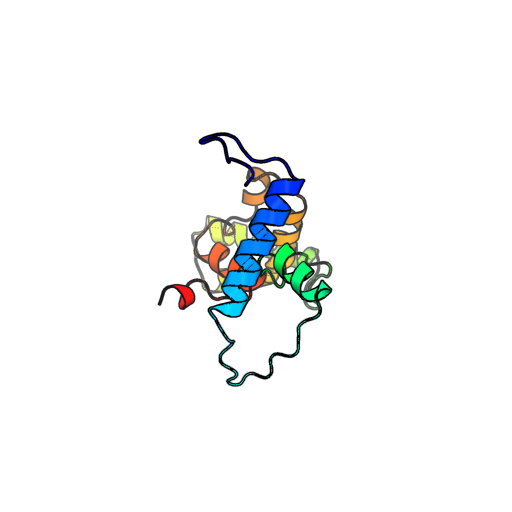 1 92 ? -15.684 2.180 5.538 1.00 89.06 92 GLU A CA 1
ATOM 749 C C . GLU A 1 92 ? -14.178 1.889 5.713 1.00 89.06 92 GLU A C 1
ATOM 751 O O . GLU A 1 92 ? -13.347 2.675 5.247 1.00 89.06 92 GLU A O 1
ATOM 756 N N . VAL A 1 93 ? -13.797 0.735 6.282 1.00 91.56 93 VAL A N 1
ATOM 757 C CA . VAL A 1 93 ? -12.383 0.337 6.449 1.00 91.56 93 VAL A CA 1
ATOM 758 C C . VAL A 1 93 ? -11.669 0.297 5.098 1.00 91.56 93 VAL A C 1
ATOM 760 O O . VAL A 1 93 ? -10.524 0.731 4.985 1.00 91.56 93 VAL A O 1
ATOM 763 N N . LYS A 1 94 ? -12.355 -0.157 4.040 1.00 92.94 94 LYS A N 1
ATOM 764 C CA . LYS A 1 94 ? -11.804 -0.204 2.678 1.00 92.94 94 LYS A CA 1
ATOM 765 C C . LYS A 1 94 ? -11.449 1.197 2.177 1.00 92.94 94 LYS A C 1
ATOM 767 O O . LYS A 1 94 ? -10.366 1.395 1.627 1.00 92.94 94 LYS A O 1
ATOM 772 N N . CYS A 1 95 ? -12.338 2.168 2.381 1.00 93.62 95 CYS A N 1
ATOM 773 C CA . CYS A 1 95 ? -12.121 3.562 1.988 1.00 93.62 95 CYS A CA 1
ATOM 774 C C . CYS A 1 95 ? -10.984 4.202 2.793 1.00 93.62 95 CYS A C 1
ATOM 776 O O . CYS A 1 95 ? -10.096 4.839 2.222 1.00 93.62 95 CYS A O 1
ATOM 778 N N . LEU A 1 96 ? -10.958 3.970 4.107 1.00 94.69 96 LEU A N 1
ATOM 779 C CA . LEU A 1 96 ? -9.898 4.461 4.983 1.00 94.69 96 LEU A CA 1
ATOM 780 C C . LEU A 1 96 ? -8.532 3.870 4.616 1.00 94.69 96 LEU A C 1
ATOM 782 O O . LEU A 1 96 ? -7.557 4.614 4.512 1.00 94.69 96 LEU A O 1
ATOM 786 N N . MET A 1 97 ? -8.456 2.571 4.320 1.00 95.12 97 MET A N 1
ATOM 787 C CA . MET A 1 97 ? -7.219 1.920 3.876 1.00 95.12 97 MET A CA 1
ATOM 788 C C . MET A 1 97 ? -6.675 2.521 2.577 1.00 95.12 97 MET A C 1
ATOM 790 O O . MET A 1 97 ? -5.470 2.741 2.477 1.00 95.12 97 MET A O 1
ATOM 794 N N . LYS A 1 98 ? -7.546 2.839 1.609 1.00 94.62 98 LYS A N 1
ATOM 795 C CA . LYS A 1 98 ? -7.146 3.517 0.364 1.00 94.62 98 LYS A CA 1
ATOM 796 C C . LYS A 1 98 ? -6.635 4.928 0.618 1.00 94.62 98 LYS A C 1
ATOM 798 O O . LYS A 1 98 ? -5.549 5.279 0.172 1.00 94.62 98 LYS A O 1
ATOM 803 N N . SER A 1 99 ? -7.400 5.724 1.364 1.00 94.56 99 SER A N 1
ATOM 804 C CA . SER A 1 99 ? -7.031 7.114 1.660 1.00 94.56 99 SER A CA 1
ATOM 805 C C . SER A 1 99 ? -5.712 7.208 2.434 1.00 94.56 99 SER A C 1
ATOM 807 O O . SER A 1 99 ? -4.895 8.085 2.165 1.00 94.56 99 SER A O 1
ATOM 809 N N . THR A 1 100 ? -5.439 6.245 3.321 1.00 95.69 100 THR A N 1
ATOM 810 C CA . THR A 1 100 ? -4.213 6.206 4.130 1.00 95.69 100 THR A CA 1
ATOM 811 C C . THR A 1 100 ? -3.035 5.473 3.477 1.00 95.69 100 THR A C 1
ATOM 813 O O . THR A 1 100 ? -1.962 5.365 4.080 1.00 95.69 100 THR A O 1
ATOM 816 N N . PHE A 1 101 ? -3.189 5.008 2.230 1.00 95.50 101 PHE A N 1
ATOM 817 C CA . PHE A 1 101 ? -2.156 4.276 1.490 1.00 95.50 101 PHE A CA 1
ATOM 818 C C . PHE A 1 101 ? -0.823 5.028 1.447 1.00 95.50 101 PHE A C 1
ATOM 820 O O . PHE A 1 101 ? 0.231 4.421 1.639 1.00 95.50 101 PHE A O 1
ATOM 827 N N . TYR A 1 102 ? -0.870 6.354 1.262 1.00 95.31 102 TYR A N 1
ATOM 828 C CA . TYR A 1 102 ? 0.322 7.200 1.224 1.00 95.31 102 TYR A CA 1
ATOM 829 C C . TYR A 1 102 ? 1.220 6.974 2.451 1.00 95.31 102 TYR A C 1
ATOM 831 O O . TYR A 1 102 ? 2.399 6.637 2.321 1.00 95.31 102 TYR A O 1
ATOM 839 N N . THR A 1 103 ? 0.653 7.108 3.652 1.00 94.50 103 THR A N 1
ATOM 840 C CA . THR A 1 103 ? 1.416 7.040 4.907 1.00 94.50 103 THR A CA 1
ATOM 841 C C . THR A 1 103 ? 1.851 5.612 5.219 1.00 94.50 103 THR A C 1
ATOM 843 O O . THR A 1 103 ? 2.982 5.389 5.654 1.00 94.50 103 THR A O 1
ATOM 846 N N . GLN A 1 104 ? 0.990 4.627 4.940 1.00 95.00 104 GLN A N 1
ATOM 847 C CA . GLN A 1 104 ? 1.349 3.212 5.049 1.00 95.00 104 GLN A CA 1
ATOM 848 C C . GLN A 1 104 ? 2.578 2.898 4.186 1.00 95.00 104 GLN A C 1
ATOM 850 O O . GLN A 1 104 ? 3.560 2.340 4.676 1.00 95.00 104 GLN A O 1
ATOM 855 N N . ARG A 1 105 ? 2.561 3.309 2.911 1.00 94.75 105 ARG A N 1
ATOM 856 C CA . ARG A 1 105 ? 3.643 3.027 1.967 1.00 94.75 105 ARG A CA 1
ATOM 857 C C . ARG A 1 105 ? 4.926 3.777 2.315 1.00 94.75 105 ARG A C 1
ATOM 859 O O . ARG A 1 105 ? 5.998 3.188 2.224 1.00 94.75 105 ARG A O 1
ATOM 866 N N . GLN A 1 106 ? 4.834 5.023 2.783 1.00 93.12 106 GLN A N 1
ATOM 867 C CA . GLN A 1 106 ? 5.982 5.765 3.319 1.00 93.12 106 GLN A CA 1
ATOM 868 C C . GLN A 1 106 ? 6.643 5.020 4.484 1.00 93.12 106 GLN A C 1
ATOM 870 O O . GLN A 1 106 ? 7.859 4.849 4.499 1.00 93.12 106 GLN A O 1
ATOM 875 N N . HIS A 1 107 ? 5.855 4.510 5.432 1.00 93.50 107 HIS A N 1
ATOM 876 C CA . HIS A 1 107 ? 6.381 3.738 6.559 1.00 93.50 107 HIS A CA 1
ATOM 877 C C . HIS A 1 107 ? 7.059 2.435 6.116 1.00 93.50 107 HIS A C 1
ATOM 879 O O . HIS A 1 107 ? 8.110 2.088 6.653 1.00 93.50 107 HIS A O 1
ATOM 885 N N . VAL A 1 108 ? 6.490 1.741 5.127 1.00 92.25 108 VAL A N 1
ATOM 886 C CA . VAL A 1 108 ? 7.092 0.534 4.538 1.00 92.25 108 VAL A CA 1
ATOM 887 C C . VAL A 1 108 ? 8.410 0.870 3.835 1.00 92.25 108 VAL A C 1
ATOM 889 O O . VAL A 1 108 ? 9.423 0.229 4.100 1.00 92.25 108 VAL A O 1
ATOM 892 N N . ASN A 1 109 ? 8.429 1.908 2.997 1.00 91.69 109 ASN A N 1
ATOM 893 C CA . ASN A 1 109 ? 9.617 2.320 2.244 1.00 91.69 109 ASN A CA 1
ATOM 894 C C . ASN A 1 109 ? 10.756 2.819 3.145 1.00 91.69 109 ASN A C 1
ATOM 896 O O . ASN A 1 109 ? 11.922 2.668 2.799 1.00 91.69 109 ASN A O 1
ATOM 900 N N . GLN A 1 110 ? 10.435 3.377 4.313 1.00 91.38 110 GLN A N 1
ATOM 901 C CA . GLN A 1 110 ? 11.420 3.778 5.323 1.00 91.38 110 GLN A CA 1
ATOM 902 C C . GLN A 1 110 ? 12.071 2.586 6.046 1.00 91.38 110 GLN A C 1
ATOM 904 O O . GLN A 1 110 ? 12.935 2.794 6.894 1.00 91.38 110 GLN A O 1
ATOM 909 N N . GLY A 1 111 ? 11.658 1.346 5.762 1.00 89.69 111 GLY A N 1
ATOM 910 C CA . GLY A 1 111 ? 12.204 0.158 6.418 1.00 89.69 111 GLY A CA 1
ATOM 911 C C . GLY A 1 111 ? 11.837 0.074 7.900 1.00 89.69 111 GLY A C 1
ATOM 912 O O . GLY A 1 111 ? 12.586 -0.502 8.691 1.00 89.69 111 GLY A O 1
ATOM 913 N N . LYS A 1 112 ? 10.699 0.662 8.303 1.00 88.62 112 LYS A N 1
ATOM 914 C CA . LYS A 1 112 ? 10.209 0.556 9.680 1.00 88.62 112 LYS A CA 1
ATOM 915 C C . LYS A 1 112 ? 10.036 -0.915 10.063 1.00 88.62 112 LYS A C 1
ATOM 917 O O . LYS A 1 112 ? 9.607 -1.740 9.260 1.00 88.62 112 LYS A O 1
ATOM 922 N N . SER A 1 113 ? 10.340 -1.240 11.318 1.00 92.75 113 SER A N 1
ATOM 923 C CA . SER A 1 113 ? 10.166 -2.597 11.842 1.00 92.75 113 SER A CA 1
ATOM 924 C C . SER A 1 113 ? 8.718 -3.084 11.688 1.00 92.75 113 SER A C 1
ATOM 926 O O . SER A 1 113 ? 7.774 -2.290 11.755 1.00 92.75 113 SER A O 1
ATOM 928 N N . ILE A 1 114 ? 8.522 -4.401 11.581 1.00 90.12 114 ILE A N 1
ATOM 929 C CA . ILE A 1 114 ? 7.176 -4.995 11.529 1.00 90.12 114 ILE A CA 1
ATOM 930 C C . ILE A 1 114 ? 6.343 -4.560 12.747 1.00 90.12 114 ILE A C 1
ATOM 932 O O . ILE A 1 114 ? 5.188 -4.181 12.587 1.00 90.12 114 ILE A O 1
ATOM 936 N N . LYS A 1 115 ? 6.947 -4.501 13.945 1.00 90.19 115 LYS A N 1
ATOM 937 C CA . LYS A 1 115 ? 6.279 -4.037 15.177 1.00 90.19 115 LYS A CA 1
ATOM 938 C C . LYS A 1 115 ? 5.719 -2.618 15.045 1.00 90.19 115 LYS A C 1
ATOM 940 O O . LYS A 1 115 ? 4.589 -2.370 15.434 1.00 90.19 115 LYS A O 1
ATOM 945 N N . SER A 1 116 ? 6.471 -1.693 14.450 1.00 89.62 116 SER A N 1
ATOM 946 C CA . SER A 1 116 ? 5.977 -0.329 14.193 1.00 89.62 116 SER A CA 1
ATOM 947 C C . SER A 1 116 ? 4.922 -0.264 13.085 1.00 89.62 116 SER A C 1
ATOM 949 O O . SER A 1 116 ? 4.096 0.641 13.078 1.00 89.62 116 SER A O 1
ATOM 951 N N . LEU A 1 117 ? 4.923 -1.211 12.142 1.00 92.00 117 LEU A N 1
ATOM 952 C CA . LEU A 1 117 ? 3.885 -1.296 11.112 1.00 92.00 117 LEU A CA 1
ATOM 953 C C . LEU A 1 117 ? 2.569 -1.868 11.652 1.00 92.00 117 LEU A C 1
ATOM 955 O O . LEU A 1 117 ? 1.523 -1.559 11.093 1.00 92.00 117 LEU A O 1
ATOM 959 N N . GLN A 1 118 ? 2.594 -2.623 12.757 1.00 91.25 118 GLN A N 1
ATOM 960 C CA . GLN A 1 118 ? 1.382 -3.099 13.440 1.00 91.25 118 GLN A CA 1
ATOM 961 C C . GLN A 1 118 ? 0.510 -1.963 14.002 1.00 91.25 118 GLN A C 1
ATOM 963 O O . GLN A 1 118 ? -0.651 -2.194 14.321 1.00 91.25 118 GLN A O 1
ATOM 968 N N . GLU A 1 119 ? 1.011 -0.721 14.050 1.00 92.44 119 GLU A N 1
ATOM 969 C CA . GLU A 1 119 ? 0.176 0.465 14.284 1.00 92.44 119 GLU A CA 1
ATOM 970 C C . GLU A 1 119 ? -0.902 0.676 13.207 1.00 92.44 119 GLU A C 1
ATOM 972 O O . GLU A 1 119 ? -1.822 1.467 13.416 1.00 92.44 119 GLU A O 1
ATOM 977 N N . TRP A 1 120 ? -0.766 0.013 12.054 1.00 94.69 120 TRP A N 1
ATOM 978 C CA . TRP A 1 120 ? -1.788 -0.110 11.023 1.00 94.69 120 TRP A CA 1
ATOM 979 C C . TRP A 1 120 ? -2.509 -1.455 11.185 1.00 94.69 120 TRP A C 1
ATOM 981 O O . TRP A 1 120 ? -2.098 -2.448 10.578 1.00 94.69 120 TRP A O 1
ATOM 991 N N . PRO A 1 121 ? -3.589 -1.516 11.979 1.00 92.69 121 PRO A N 1
ATOM 992 C CA . PRO A 1 121 ? -4.167 -2.785 12.422 1.00 92.69 121 PRO A CA 1
ATOM 993 C C . PRO A 1 121 ? -4.677 -3.668 11.275 1.00 92.69 121 PRO A C 1
ATOM 995 O O . PRO A 1 121 ? -4.604 -4.891 11.348 1.00 92.69 121 PRO A O 1
ATOM 998 N N . PHE A 1 122 ? -5.142 -3.059 10.183 1.00 93.75 122 PHE A N 1
ATOM 999 C CA . PHE A 1 122 ? -5.684 -3.782 9.032 1.00 93.75 122 PHE A CA 1
ATOM 1000 C C . PHE A 1 122 ? -4.650 -4.103 7.947 1.00 93.75 122 PHE A C 1
ATOM 1002 O O . PHE A 1 122 ? -4.971 -4.862 7.037 1.00 93.75 122 PHE A O 1
ATOM 1009 N N . LEU A 1 123 ? -3.422 -3.569 8.019 1.00 94.00 123 LEU A N 1
ATOM 1010 C CA . LEU A 1 123 ? -2.423 -3.685 6.943 1.00 94.00 123 LEU A CA 1
ATOM 1011 C C . LEU A 1 123 ? -2.078 -5.141 6.599 1.00 94.00 123 LEU A C 1
ATOM 1013 O O . LEU A 1 123 ? -1.851 -5.456 5.436 1.00 94.00 123 LEU A O 1
ATOM 1017 N N . PHE A 1 124 ? -2.069 -6.014 7.607 1.00 92.81 124 PHE A N 1
ATOM 1018 C CA . PHE A 1 124 ? -1.749 -7.439 7.476 1.00 92.81 124 PHE A CA 1
ATOM 1019 C C . PHE A 1 124 ? -2.988 -8.348 7.468 1.00 92.81 124 PHE A C 1
ATOM 1021 O O . PHE A 1 124 ? -2.855 -9.568 7.466 1.00 92.81 124 PHE A O 1
ATOM 1028 N N . GLY A 1 125 ? -4.193 -7.772 7.494 1.00 91.00 125 GLY A N 1
ATOM 1029 C CA . GLY A 1 125 ? -5.440 -8.518 7.327 1.00 91.00 125 GLY A CA 1
ATOM 1030 C C . GLY A 1 125 ? -5.808 -8.662 5.851 1.00 91.00 125 GLY A C 1
ATOM 1031 O O . GLY A 1 125 ? -5.422 -7.826 5.038 1.00 91.00 125 GLY A O 1
ATOM 1032 N N . GLU A 1 126 ? -6.608 -9.673 5.500 1.00 91.12 126 GLU A N 1
ATOM 1033 C CA . GLU A 1 126 ? -7.007 -9.952 4.107 1.00 91.12 126 GLU A CA 1
ATOM 1034 C C . GLU A 1 126 ? -7.578 -8.709 3.398 1.00 91.12 126 GLU A C 1
ATOM 1036 O O . GLU A 1 126 ? -7.149 -8.349 2.299 1.00 91.12 126 GLU A O 1
ATOM 1041 N N . LEU A 1 127 ? -8.508 -8.001 4.054 1.00 91.19 127 LEU A N 1
ATOM 1042 C CA . LEU A 1 127 ? -9.115 -6.787 3.509 1.00 91.19 127 LEU A CA 1
ATOM 1043 C C . LEU A 1 127 ? -8.059 -5.711 3.228 1.00 91.19 127 LEU A C 1
ATOM 1045 O O . LEU A 1 127 ? -8.007 -5.181 2.120 1.00 91.19 127 LEU A O 1
ATOM 1049 N N . GLY A 1 128 ? -7.210 -5.392 4.205 1.00 93.00 128 GLY A N 1
ATOM 1050 C CA . GLY A 1 128 ? -6.215 -4.337 4.042 1.00 93.00 128 GLY A CA 1
ATOM 1051 C C . GLY A 1 128 ? -5.119 -4.707 3.049 1.00 93.00 128 GLY A C 1
ATOM 1052 O O . GLY A 1 128 ? -4.762 -3.869 2.225 1.00 93.00 128 GLY A O 1
ATOM 1053 N N . MET A 1 129 ? -4.661 -5.962 3.049 1.00 93.38 129 MET A N 1
ATOM 1054 C CA . MET A 1 129 ? -3.702 -6.476 2.069 1.00 93.38 129 MET A CA 1
ATOM 1055 C C . MET A 1 129 ? -4.257 -6.398 0.648 1.00 93.38 129 MET A C 1
ATOM 1057 O O . MET A 1 129 ? -3.560 -5.915 -0.239 1.00 93.38 129 MET A O 1
ATOM 1061 N N . SER A 1 130 ? -5.512 -6.808 0.426 1.00 93.69 130 SER A N 1
ATOM 1062 C CA . SER A 1 130 ? -6.133 -6.741 -0.905 1.00 93.69 130 SER A CA 1
ATOM 1063 C C . SER A 1 130 ? -6.244 -5.302 -1.419 1.00 93.69 130 SER A C 1
ATOM 1065 O O . SER A 1 130 ? -5.924 -5.021 -2.572 1.00 93.69 130 SER A O 1
ATOM 1067 N N . VAL A 1 131 ? -6.625 -4.363 -0.546 1.00 95.00 131 VAL A N 1
ATOM 1068 C CA . VAL A 1 131 ? -6.710 -2.938 -0.881 1.00 95.00 131 VAL A CA 1
ATOM 1069 C C . VAL A 1 131 ? -5.332 -2.356 -1.165 1.00 95.00 131 VAL A C 1
ATOM 1071 O O . VAL A 1 131 ? -5.149 -1.704 -2.187 1.00 95.00 131 VAL A O 1
ATOM 1074 N N . HIS A 1 132 ? -4.363 -2.600 -0.282 1.00 95.12 132 HIS A N 1
ATOM 1075 C CA . HIS A 1 132 ? -3.008 -2.077 -0.420 1.00 95.12 132 HIS A CA 1
ATOM 1076 C C . HIS A 1 132 ? -2.327 -2.627 -1.677 1.00 95.12 132 HIS A C 1
ATOM 1078 O O . HIS A 1 132 ? -1.683 -1.874 -2.402 1.00 95.12 132 HIS A O 1
ATOM 1084 N N . PHE A 1 133 ? -2.512 -3.918 -1.967 1.00 94.19 133 PHE A N 1
ATOM 1085 C CA . PHE A 1 133 ? -2.023 -4.549 -3.188 1.00 94.19 133 PHE A CA 1
ATOM 1086 C C . PHE A 1 133 ? -2.631 -3.899 -4.430 1.00 94.19 133 PHE A C 1
ATOM 1088 O O . PHE A 1 133 ? -1.884 -3.468 -5.304 1.00 94.19 133 PHE A O 1
ATOM 1095 N N . LYS A 1 134 ? -3.961 -3.741 -4.474 1.00 94.50 134 LYS A N 1
ATOM 1096 C CA . LYS A 1 134 ? -4.642 -3.101 -5.606 1.00 94.50 134 LYS A CA 1
ATOM 1097 C C . LYS A 1 134 ? -4.167 -1.669 -5.833 1.00 94.50 134 LYS A C 1
ATOM 1099 O O . LYS A 1 134 ? -3.991 -1.263 -6.974 1.00 94.50 134 LYS A O 1
ATOM 1104 N N . GLU A 1 135 ? -3.922 -0.900 -4.774 1.00 94.88 135 GLU A N 1
ATOM 1105 C CA . GLU A 1 135 ? -3.349 0.445 -4.918 1.00 94.88 135 GLU A CA 1
ATOM 1106 C C . GLU A 1 135 ? -1.897 0.416 -5.413 1.00 94.88 135 GLU A C 1
ATOM 1108 O O . GLU A 1 135 ? -1.491 1.292 -6.176 1.00 94.88 135 GLU A O 1
ATOM 1113 N N . LEU A 1 136 ? -1.120 -0.590 -5.005 1.00 94.25 136 LEU A N 1
ATOM 1114 C CA . LEU A 1 136 ? 0.286 -0.731 -5.362 1.00 94.25 136 LEU A CA 1
ATOM 1115 C C . LEU A 1 136 ? 0.492 -1.183 -6.815 1.00 94.25 136 LEU A C 1
ATOM 1117 O O . LEU A 1 136 ? 1.415 -0.683 -7.456 1.00 94.25 136 LEU A O 1
ATOM 1121 N N . THR A 1 137 ? -0.338 -2.101 -7.319 1.00 92.31 137 THR A N 1
ATOM 1122 C CA . THR A 1 137 ? -0.16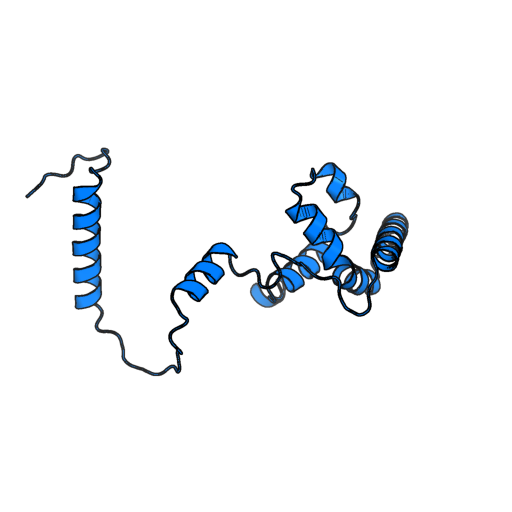3 -2.778 -8.621 1.00 92.31 137 THR A CA 1
ATOM 1123 C C . THR A 1 137 ? -1.252 -2.452 -9.643 1.00 92.31 137 THR A C 1
ATOM 1125 O O . THR A 1 137 ? -1.058 -2.677 -10.830 1.00 92.31 137 THR A O 1
ATOM 1128 N N . GLY A 1 138 ? -2.400 -1.922 -9.212 1.00 91.25 138 GLY A N 1
ATOM 1129 C CA . GLY A 1 138 ? -3.583 -1.735 -10.057 1.00 91.25 138 GLY A CA 1
ATOM 1130 C C . GLY A 1 138 ? -4.406 -3.010 -10.276 1.00 91.25 138 GLY A C 1
ATOM 1131 O O . GLY A 1 138 ? -5.490 -2.936 -10.850 1.00 91.25 138 GLY A O 1
ATOM 1132 N N . ILE A 1 139 ? -3.936 -4.162 -9.791 1.00 90.38 139 ILE A N 1
ATOM 1133 C CA . ILE A 1 139 ? -4.558 -5.471 -10.017 1.00 90.38 139 ILE A CA 1
ATOM 1134 C C . ILE A 1 139 ? -5.481 -5.808 -8.846 1.00 90.38 139 ILE A C 1
ATOM 1136 O O . ILE A 1 139 ? -5.089 -5.709 -7.680 1.00 90.38 139 ILE A O 1
ATOM 1140 N N . ASP A 1 140 ? -6.712 -6.231 -9.136 1.00 90.19 140 ASP A N 1
ATOM 1141 C CA . ASP A 1 140 ? -7.580 -6.795 -8.106 1.00 90.19 140 ASP A CA 1
ATOM 1142 C C . ASP A 1 140 ? -7.195 -8.252 -7.837 1.00 90.19 140 ASP A C 1
ATOM 1144 O O . ASP A 1 140 ? -7.407 -9.132 -8.671 1.00 90.19 140 ASP A O 1
ATOM 1148 N N . LEU A 1 141 ? -6.627 -8.501 -6.654 1.00 85.44 141 LEU A N 1
ATOM 1149 C CA . LEU A 1 141 ? -6.150 -9.824 -6.254 1.00 85.44 141 LEU A CA 1
ATOM 1150 C C . LEU A 1 141 ? -7.263 -10.880 -6.290 1.00 85.44 141 LEU A C 1
ATOM 1152 O O . LEU A 1 141 ? -6.987 -12.044 -6.553 1.00 85.44 141 LEU A O 1
ATOM 1156 N N . LYS A 1 142 ? -8.517 -10.493 -6.012 1.00 82.50 142 LYS A N 1
ATOM 1157 C CA . LYS A 1 142 ? -9.635 -11.445 -5.990 1.00 82.50 142 LYS A CA 1
ATOM 1158 C C . LYS A 1 142 ? -10.048 -11.868 -7.395 1.00 82.50 142 LYS A C 1
ATOM 1160 O O . LYS A 1 142 ? -10.468 -13.002 -7.565 1.00 82.50 142 LYS A O 1
ATOM 1165 N N . GLU A 1 143 ? -9.884 -10.990 -8.381 1.00 84.81 143 GLU A N 1
ATOM 1166 C CA . GLU A 1 143 ? -10.208 -11.285 -9.780 1.00 84.81 143 GLU A CA 1
ATOM 1167 C C . GLU A 1 143 ? -9.155 -12.197 -10.422 1.00 84.81 143 GLU A C 1
ATOM 1169 O O . GLU A 1 143 ? -9.490 -13.005 -11.281 1.00 84.81 143 GLU A O 1
ATOM 1174 N N . THR A 1 144 ? -7.896 -12.136 -9.970 1.00 79.06 144 THR A N 1
ATOM 1175 C CA . THR A 1 144 ? -6.778 -12.885 -10.578 1.00 79.06 144 THR A CA 1
ATOM 1176 C C . THR A 1 144 ? -6.844 -14.405 -10.375 1.00 79.06 144 THR A C 1
ATOM 1178 O O . THR A 1 144 ? -6.148 -15.136 -11.073 1.00 79.06 144 THR A O 1
ATOM 1181 N N . PHE A 1 145 ? -7.639 -14.889 -9.416 1.00 76.94 145 PHE A N 1
ATOM 1182 C CA . PHE A 1 145 ? -7.785 -16.321 -9.108 1.00 76.94 145 PHE A CA 1
ATOM 1183 C C . PHE A 1 145 ? -9.124 -16.919 -9.569 1.00 76.94 145 PHE A C 1
ATOM 1185 O O . PHE A 1 145 ? -9.457 -18.033 -9.160 1.00 76.94 145 PHE A O 1
ATOM 1192 N N . THR A 1 146 ? -9.890 -16.177 -10.373 1.00 61.81 146 THR A N 1
ATOM 1193 C CA . THR A 1 146 ? -11.194 -16.591 -10.925 1.00 61.81 146 THR A CA 1
ATOM 1194 C C . THR A 1 146 ? -11.041 -17.083 -12.352 1.00 61.81 146 THR A C 1
ATOM 1196 O O . THR A 1 146 ? -11.709 -18.084 -12.686 1.00 61.81 146 THR A O 1
#

pLDDT: mean 83.14, std 13.93, range [42.44, 95.94]

Organism: Merluccius polli (NCBI:txid89951)

Radius of gyration: 23.76 Å; chains: 1; bounding box: 53×49×57 Å